Protein AF-A0A0C1GTY6-F1 (afdb_monomer_lite)

Secondary structure (DSSP, 8-state):
--TTHHHHHHHHHHHHHHH----EEEE-GGGHHHHHHHHHHTT-EEE-HHHHHHHHHHT---EEEEEE--SSHHHHHHHHHHHHHHH--S-EEEES-B-B-TTS-BB-TTS-B--TT---THHHHHHHHHTT--EEEE-SSSSBTTGGGGHHHHHHHSTTSS--SSSSSS-S------SEEE-

Structure (mmCIF, N/CA/C/O backbone):
data_AF-A0A0C1GTY6-F1
#
_entry.id   AF-A0A0C1GTY6-F1
#
loop_
_atom_site.group_PDB
_atom_site.id
_atom_site.type_symbol
_atom_site.label_atom_id
_atom_site.label_alt_id
_atom_site.label_comp_id
_atom_site.label_asym_id
_atom_site.label_entity_id
_atom_site.label_seq_id
_atom_site.pdbx_PDB_ins_code
_atom_site.Cartn_x
_atom_site.Cartn_y
_atom_site.Cartn_z
_atom_site.occupancy
_atom_site.B_iso_or_equiv
_atom_site.auth_seq_id
_atom_site.auth_comp_id
_atom_site.auth_asym_id
_atom_site.auth_atom_id
_atom_site.pdbx_PDB_model_num
ATOM 1 N N . GLU A 1 1 ? 3.798 13.231 -3.685 1.00 65.69 1 GLU A N 1
ATOM 2 C CA . GLU A 1 1 ? 2.532 13.424 -4.411 1.00 65.69 1 GLU A CA 1
ATOM 3 C C . GLU A 1 1 ? 1.396 13.447 -3.404 1.00 65.69 1 GLU A C 1
ATOM 5 O O . GLU A 1 1 ? 1.598 12.952 -2.299 1.00 65.69 1 GLU A O 1
ATOM 10 N N . ASN A 1 2 ? 0.282 14.102 -3.729 1.00 76.50 2 ASN A N 1
ATOM 11 C CA . ASN A 1 2 ? -0.892 14.155 -2.850 1.00 76.50 2 ASN A CA 1
ATOM 12 C C . ASN A 1 2 ? -1.892 13.029 -3.150 1.00 76.50 2 ASN A C 1
ATOM 14 O O . ASN A 1 2 ? -2.821 12.826 -2.364 1.00 76.50 2 ASN A O 1
ATOM 18 N N . ASP A 1 3 ? -1.697 12.324 -4.266 1.00 85.25 3 ASP A N 1
ATOM 19 C CA . ASP A 1 3 ? -2.424 11.106 -4.585 1.00 85.25 3 ASP A CA 1
ATOM 20 C C . ASP A 1 3 ? -1.906 9.928 -3.753 1.00 85.25 3 ASP A C 1
ATOM 22 O O . ASP A 1 3 ? -0.711 9.860 -3.448 1.00 85.25 3 ASP A O 1
ATOM 26 N N . GLY A 1 4 ? -2.821 9.071 -3.302 1.00 92.38 4 GLY A N 1
ATOM 27 C CA . GLY A 1 4 ? -2.569 8.001 -2.331 1.00 92.38 4 GLY A CA 1
ATOM 28 C C . GLY A 1 4 ? -3.016 8.327 -0.900 1.00 92.38 4 GLY A C 1
ATOM 29 O O . GLY A 1 4 ? -3.979 7.722 -0.425 1.00 92.38 4 GLY A O 1
ATOM 30 N N . PRO A 1 5 ? -2.394 9.277 -0.162 1.00 94.94 5 PRO A N 1
ATOM 31 C CA . PRO A 1 5 ? -2.694 9.498 1.258 1.00 94.94 5 PRO A CA 1
ATOM 32 C C . PRO A 1 5 ? -4.165 9.787 1.576 1.00 94.94 5 PRO A C 1
ATOM 34 O O . PRO A 1 5 ? -4.686 9.318 2.589 1.00 94.94 5 PRO A O 1
ATOM 37 N N . SER A 1 6 ? -4.847 10.550 0.719 1.00 95.19 6 SER A N 1
ATOM 38 C CA . SER A 1 6 ? -6.266 10.876 0.899 1.00 95.19 6 SER A CA 1
ATOM 39 C C . SER A 1 6 ? -7.164 9.651 0.682 1.00 95.19 6 SER A C 1
ATOM 41 O O . SER A 1 6 ? -8.045 9.387 1.505 1.00 95.19 6 SER A O 1
ATOM 43 N N . GLY A 1 7 ? -6.889 8.857 -0.359 1.00 95.38 7 GLY A N 1
ATOM 44 C CA . GLY A 1 7 ? -7.549 7.577 -0.621 1.00 95.38 7 GLY A CA 1
ATOM 45 C C . GLY A 1 7 ? -7.320 6.571 0.508 1.00 95.38 7 GLY A C 1
ATOM 46 O O . GLY A 1 7 ? -8.275 5.991 1.026 1.00 95.38 7 GLY A O 1
ATOM 47 N N . ALA A 1 8 ? -6.077 6.447 0.978 1.00 96.75 8 ALA A N 1
ATOM 48 C CA . ALA A 1 8 ? -5.708 5.579 2.093 1.00 96.75 8 ALA A CA 1
ATOM 49 C C . ALA A 1 8 ? -6.470 5.946 3.377 1.00 96.75 8 ALA A C 1
ATOM 51 O O . ALA A 1 8 ? -7.027 5.072 4.044 1.00 96.75 8 ALA A O 1
ATOM 52 N N . ALA A 1 9 ? -6.550 7.239 3.709 1.00 97.56 9 ALA A N 1
ATOM 53 C CA . ALA A 1 9 ? -7.298 7.717 4.870 1.00 97.56 9 ALA A CA 1
ATOM 54 C C . ALA A 1 9 ? -8.810 7.454 4.738 1.00 97.56 9 ALA A C 1
ATOM 56 O O . ALA A 1 9 ? -9.451 7.035 5.706 1.00 97.56 9 ALA A O 1
ATOM 57 N N . ALA A 1 10 ? -9.383 7.655 3.547 1.00 97.56 10 ALA A N 1
ATOM 58 C CA . ALA A 1 10 ? -10.795 7.388 3.284 1.00 97.56 10 ALA A CA 1
ATOM 59 C C . ALA A 1 10 ? -11.140 5.895 3.430 1.00 97.56 10 ALA A C 1
ATOM 61 O O . ALA A 1 10 ? -12.113 5.555 4.110 1.00 97.56 10 ALA A O 1
ATOM 62 N N . ILE A 1 11 ? -10.323 5.005 2.856 1.00 97.81 11 ILE A N 1
ATOM 63 C CA . ILE A 1 11 ? -10.506 3.550 2.948 1.00 97.81 11 ILE A CA 1
ATOM 64 C C . ILE A 1 11 ? -10.317 3.059 4.382 1.00 97.81 11 ILE A C 1
ATOM 66 O O . ILE A 1 11 ? -11.185 2.351 4.897 1.00 97.81 11 ILE A O 1
ATOM 70 N N . ALA A 1 12 ? -9.251 3.481 5.068 1.00 98.19 12 ALA A N 1
ATOM 71 C CA . ALA A 1 12 ? -9.025 3.111 6.463 1.00 98.19 12 ALA A CA 1
ATOM 72 C C . ALA A 1 12 ? -10.212 3.521 7.347 1.00 98.19 12 ALA A C 1
ATOM 74 O O . ALA A 1 12 ? -10.716 2.726 8.140 1.00 98.19 12 ALA A O 1
ATOM 75 N N . ARG A 1 13 ? -10.741 4.733 7.152 1.00 98.00 13 ARG A N 1
ATOM 76 C CA . ARG A 1 13 ? -11.927 5.205 7.871 1.00 98.00 13 ARG A CA 1
ATOM 77 C C . ARG A 1 13 ? -13.161 4.366 7.568 1.00 98.00 13 ARG A C 1
ATOM 79 O O . ARG A 1 13 ? -13.900 4.027 8.490 1.00 98.00 13 ARG A O 1
ATOM 86 N N . ALA A 1 14 ? -13.397 4.033 6.302 1.00 98.12 14 ALA A N 1
ATOM 87 C CA . ALA A 1 14 ? -14.516 3.184 5.920 1.00 98.12 14 ALA A CA 1
ATOM 88 C C . ALA A 1 14 ? -14.422 1.803 6.591 1.00 98.12 14 ALA A C 1
ATOM 90 O O . ALA A 1 14 ? -15.410 1.338 7.157 1.00 98.12 14 ALA A O 1
ATOM 91 N N . LEU A 1 15 ? -13.237 1.185 6.610 1.00 97.75 15 LEU A N 1
ATOM 92 C CA . LEU A 1 15 ? -12.996 -0.108 7.260 1.00 97.75 15 LEU A CA 1
ATOM 93 C C . LEU A 1 15 ? -13.193 -0.045 8.780 1.00 97.75 15 LEU A C 1
ATOM 95 O O . LEU A 1 15 ? -13.864 -0.908 9.351 1.00 97.75 15 LEU A O 1
ATOM 99 N N . VAL A 1 16 ? -12.674 0.994 9.435 1.00 97.56 16 VAL A N 1
ATOM 100 C CA . VAL A 1 16 ? -12.860 1.210 10.877 1.00 97.56 16 VAL A CA 1
ATOM 101 C C . VAL A 1 16 ? -14.347 1.352 11.211 1.00 97.56 16 VAL A C 1
ATOM 103 O O . VAL A 1 16 ? -14.847 0.652 12.086 1.00 97.56 16 VAL A O 1
ATOM 106 N N . LEU A 1 17 ? -15.092 2.189 10.486 1.00 96.81 17 LEU A N 1
ATOM 107 C CA . LEU A 1 17 ? -16.506 2.435 10.788 1.00 96.81 17 LEU A CA 1
ATOM 108 C C . LEU A 1 17 ? -17.421 1.261 10.419 1.00 96.81 17 LEU A C 1
ATOM 110 O O . LEU A 1 17 ? -18.352 0.953 11.159 1.00 96.81 17 LEU A O 1
ATOM 114 N N . ALA A 1 18 ? -17.180 0.609 9.281 1.00 97.12 18 ALA A N 1
ATOM 115 C CA . ALA A 1 18 ? -18.055 -0.450 8.783 1.00 97.12 18 ALA A CA 1
ATOM 116 C C . ALA A 1 18 ? -17.757 -1.813 9.416 1.00 97.12 18 ALA A C 1
ATOM 118 O O . ALA A 1 18 ? -18.660 -2.636 9.566 1.00 97.12 18 ALA A O 1
ATOM 119 N N . ARG A 1 19 ? -16.490 -2.082 9.754 1.00 95.94 19 ARG A N 1
ATOM 120 C CA . ARG A 1 19 ? -16.029 -3.410 10.188 1.00 95.94 19 ARG A CA 1
ATOM 121 C C . ARG A 1 19 ? -15.358 -3.416 11.553 1.00 95.94 19 ARG A C 1
ATOM 123 O O . ARG A 1 19 ? -14.990 -4.494 12.012 1.00 95.94 19 ARG A O 1
ATOM 130 N N . ASN A 1 20 ? -15.233 -2.262 12.216 1.00 95.56 20 ASN A N 1
ATOM 131 C CA . ASN A 1 20 ? -14.477 -2.131 13.462 1.00 95.56 20 ASN A CA 1
ATOM 132 C C . ASN A 1 20 ? -13.058 -2.714 13.304 1.00 95.56 20 ASN A C 1
ATOM 134 O O . ASN A 1 20 ? -12.579 -3.452 14.167 1.00 95.56 20 ASN A O 1
ATOM 138 N N . ALA A 1 21 ? -12.446 -2.490 12.137 1.00 96.69 21 ALA A N 1
ATOM 139 C CA . ALA A 1 21 ? -11.135 -3.024 11.787 1.00 96.69 21 ALA A CA 1
ATOM 140 C C . ALA A 1 21 ? -10.022 -2.196 12.440 1.00 96.69 21 ALA A C 1
ATOM 142 O O . ALA A 1 21 ? -10.103 -0.970 12.469 1.00 96.69 21 ALA A O 1
ATOM 143 N N . THR A 1 22 ? -8.960 -2.854 12.908 1.00 97.44 22 THR A N 1
ATOM 144 C CA . THR A 1 22 ? -7.719 -2.164 13.282 1.00 97.44 22 THR A CA 1
ATOM 145 C C . THR A 1 22 ? -6.902 -1.949 12.017 1.00 97.44 22 THR A C 1
ATOM 147 O O . THR A 1 22 ? -6.410 -2.908 11.433 1.00 97.44 22 THR A O 1
ATOM 150 N N . CYS A 1 23 ? -6.763 -0.698 11.583 1.00 98.25 23 CYS A N 1
ATOM 151 C CA . CYS A 1 23 ? -5.960 -0.368 10.409 1.00 98.25 23 CYS A CA 1
ATOM 152 C C . CYS A 1 23 ? -4.537 0.026 10.826 1.00 98.25 23 CYS A C 1
ATOM 154 O O . CYS A 1 23 ? -4.354 0.846 11.732 1.00 98.25 23 CYS A O 1
ATOM 156 N N . VAL A 1 24 ? -3.540 -0.531 10.135 1.00 98.50 24 VAL A N 1
ATOM 157 C CA . VAL A 1 24 ? -2.123 -0.169 10.262 1.00 98.50 24 VAL A CA 1
ATOM 158 C C . VAL A 1 24 ? -1.666 0.419 8.930 1.00 98.50 24 VAL A C 1
ATOM 160 O O . VAL A 1 24 ? -1.730 -0.243 7.901 1.00 98.50 24 VAL A O 1
ATOM 163 N N . MET A 1 25 ? -1.237 1.677 8.944 1.00 97.94 25 MET A N 1
ATOM 164 C CA . MET A 1 25 ? -0.761 2.404 7.773 1.00 97.94 25 MET A CA 1
ATOM 165 C C . MET A 1 25 ? 0.762 2.499 7.794 1.00 97.94 25 MET A C 1
ATOM 167 O O . MET A 1 25 ? 1.357 2.854 8.814 1.00 97.94 25 MET A O 1
ATOM 171 N N . LEU A 1 26 ? 1.375 2.207 6.650 1.00 97.50 26 LEU A N 1
ATOM 172 C CA . LEU A 1 26 ? 2.822 2.143 6.484 1.00 97.50 26 LEU A CA 1
ATOM 173 C C . LEU A 1 26 ? 3.288 3.210 5.497 1.00 97.50 26 LEU A C 1
ATOM 175 O O . LEU A 1 26 ? 2.696 3.372 4.430 1.00 97.50 26 LEU A O 1
ATOM 179 N N . CYS A 1 27 ? 4.358 3.922 5.836 1.00 93.25 27 CYS A N 1
ATOM 180 C CA . CYS A 1 27 ? 5.049 4.822 4.915 1.00 93.25 27 CYS A CA 1
ATOM 181 C C . CYS A 1 27 ? 6.488 5.084 5.378 1.00 93.25 27 CYS A C 1
ATOM 183 O O . CYS A 1 27 ? 6.934 4.581 6.408 1.00 93.25 27 CYS A O 1
ATOM 185 N N . GLU A 1 28 ? 7.219 5.903 4.630 1.00 93.31 28 GLU A N 1
ATOM 186 C CA . GLU A 1 28 ? 8.495 6.459 5.064 1.00 93.31 28 GLU A CA 1
ATOM 187 C C . GLU A 1 28 ? 8.331 7.276 6.349 1.00 93.31 28 GLU A C 1
ATOM 189 O O . GLU A 1 28 ? 7.380 8.051 6.492 1.00 93.31 28 GLU A O 1
ATOM 194 N N . GLU A 1 29 ? 9.308 7.179 7.252 1.00 94.56 29 GLU A N 1
ATOM 195 C CA . GLU A 1 29 ? 9.321 7.945 8.503 1.00 94.56 29 GLU A CA 1
ATOM 196 C C . GLU A 1 29 ? 9.200 9.458 8.260 1.00 94.56 29 GLU A C 1
ATOM 198 O O . GLU A 1 29 ? 8.455 10.155 8.948 1.00 94.56 29 GLU A O 1
ATOM 203 N N . THR A 1 30 ? 9.860 9.957 7.213 1.00 93.88 30 THR A N 1
ATOM 204 C CA . THR A 1 30 ? 9.847 11.371 6.819 1.00 93.88 30 THR A CA 1
ATOM 205 C C . THR A 1 30 ? 8.472 11.866 6.359 1.00 93.88 30 THR A C 1
ATOM 207 O O . THR A 1 30 ? 8.207 13.066 6.429 1.00 93.88 30 THR A O 1
ATOM 210 N N . LEU A 1 31 ? 7.581 10.968 5.921 1.00 93.56 31 LEU A N 1
ATOM 211 C CA . LEU A 1 31 ? 6.231 11.301 5.455 1.00 93.56 31 LEU A CA 1
ATOM 212 C C . LEU A 1 31 ? 5.156 11.114 6.532 1.00 93.56 31 LEU A C 1
ATOM 214 O O . LEU A 1 31 ? 4.061 11.672 6.397 1.00 93.56 31 LEU A O 1
ATOM 218 N N . LEU A 1 32 ? 5.461 10.396 7.621 1.00 94.44 32 LEU A N 1
ATOM 219 C CA . LEU A 1 32 ? 4.507 10.124 8.702 1.00 94.44 32 LEU A CA 1
ATOM 220 C C . LEU A 1 32 ? 3.820 11.390 9.243 1.00 94.44 32 LEU A C 1
ATOM 222 O O . LEU A 1 32 ? 2.598 11.349 9.390 1.00 94.44 32 LEU A O 1
ATOM 226 N N . PRO A 1 33 ? 4.509 12.521 9.518 1.00 95.69 33 PRO A N 1
ATOM 227 C CA . PRO A 1 33 ? 3.840 13.714 10.044 1.00 9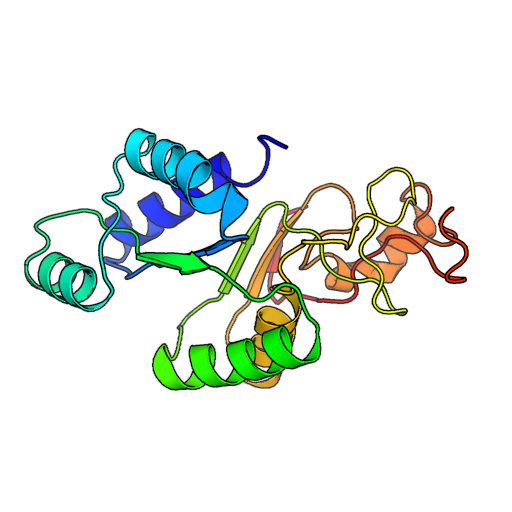5.69 33 PRO A CA 1
ATOM 228 C C . PRO A 1 33 ? 2.783 14.287 9.090 1.00 95.69 33 PRO A C 1
ATOM 230 O O . PRO A 1 33 ? 1.706 14.690 9.525 1.00 95.69 33 PRO A O 1
ATOM 233 N N . ALA A 1 34 ? 3.062 14.296 7.784 1.00 94.75 34 ALA A N 1
ATOM 234 C CA . ALA A 1 34 ? 2.141 14.829 6.783 1.00 94.75 34 ALA A CA 1
ATOM 235 C C . ALA A 1 34 ? 0.922 13.912 6.585 1.00 94.75 34 ALA A C 1
ATOM 237 O O . ALA A 1 34 ? -0.221 14.377 6.568 1.00 94.75 34 ALA A O 1
ATOM 238 N N . ILE A 1 35 ? 1.149 12.598 6.498 1.00 95.69 35 ILE A N 1
ATOM 239 C CA . ILE A 1 35 ? 0.072 11.613 6.335 1.00 95.69 35 ILE A CA 1
ATOM 240 C C . ILE A 1 35 ? -0.791 11.549 7.602 1.00 95.69 35 ILE A C 1
ATOM 242 O O . ILE A 1 35 ? -2.014 11.454 7.511 1.00 95.69 35 ILE A O 1
ATOM 246 N N . ARG A 1 36 ? -0.189 11.719 8.787 1.00 96.12 36 ARG A N 1
ATOM 247 C CA . ARG A 1 36 ? -0.909 11.801 10.065 1.00 96.12 36 ARG A CA 1
ATOM 248 C C . ARG A 1 36 ? -1.978 12.890 10.046 1.00 96.12 36 ARG A C 1
ATOM 250 O O . ARG A 1 36 ? -3.118 12.621 10.422 1.00 96.12 36 ARG A O 1
ATOM 257 N N . ASN A 1 37 ? -1.634 14.079 9.554 1.00 96.19 37 ASN A N 1
ATOM 258 C CA . ASN A 1 37 ? -2.583 15.186 9.433 1.00 96.19 37 ASN A CA 1
ATOM 259 C C . ASN A 1 37 ? -3.738 14.844 8.479 1.00 96.19 37 ASN A C 1
ATOM 261 O O . ASN A 1 37 ? -4.882 15.205 8.744 1.00 96.19 37 ASN A O 1
ATOM 265 N N . THR A 1 38 ? -3.456 14.107 7.400 1.00 96.50 38 THR A N 1
ATOM 266 C CA . THR A 1 38 ? -4.476 13.657 6.438 1.00 96.50 38 THR A CA 1
ATOM 267 C C . THR A 1 38 ? -5.449 12.666 7.082 1.00 96.50 38 THR A C 1
ATOM 269 O O . THR A 1 38 ? -6.664 12.836 6.980 1.00 96.50 38 THR A O 1
ATOM 272 N N . CYS A 1 39 ? -4.943 11.683 7.832 1.00 97.56 39 CYS A N 1
ATOM 273 C CA . CYS A 1 39 ? -5.779 10.745 8.584 1.00 97.56 39 CYS A CA 1
ATOM 274 C C . CYS A 1 39 ? -6.632 11.454 9.651 1.00 97.56 39 CYS A C 1
ATOM 276 O O . CYS A 1 39 ? -7.822 11.169 9.780 1.00 97.56 39 CYS A O 1
ATOM 278 N N . GLN A 1 40 ? -6.058 12.420 10.372 1.00 97.81 40 GLN A N 1
ATOM 279 C CA . GLN A 1 40 ? -6.790 13.221 11.359 1.00 97.81 40 GLN A CA 1
ATOM 280 C C . GLN A 1 40 ? -7.892 14.066 10.723 1.00 97.81 40 GLN A C 1
ATOM 282 O O . GLN A 1 40 ? -9.005 14.101 11.243 1.00 97.81 40 GLN A O 1
ATOM 287 N N . ALA A 1 41 ? -7.622 14.687 9.574 1.00 97.38 41 ALA A N 1
ATOM 288 C CA . ALA A 1 41 ? -8.630 15.413 8.807 1.00 97.38 41 ALA A CA 1
ATOM 289 C C . ALA A 1 41 ? -9.767 14.495 8.318 1.00 97.38 41 ALA A C 1
ATOM 291 O O . ALA A 1 41 ? -10.920 14.919 8.273 1.00 97.38 41 ALA A O 1
ATOM 292 N N . ALA A 1 42 ? -9.474 13.222 8.029 1.00 97.19 42 ALA A N 1
ATOM 293 C CA . ALA A 1 42 ? -10.494 12.212 7.745 1.00 97.19 42 ALA A CA 1
ATOM 294 C C . ALA A 1 42 ? -11.275 11.763 9.002 1.00 97.19 42 ALA A C 1
ATOM 296 O O . ALA A 1 42 ? -12.267 11.044 8.894 1.00 97.19 42 ALA A O 1
ATOM 297 N N . GLY A 1 43 ? -10.887 12.190 10.205 1.00 97.50 43 GLY A N 1
ATOM 298 C CA . GLY A 1 43 ? -11.530 11.803 11.462 1.00 97.50 43 GLY A CA 1
ATOM 299 C C . GLY A 1 43 ? -11.016 10.485 12.045 1.00 97.50 43 GLY A C 1
ATOM 300 O O . GLY A 1 43 ? -11.738 9.843 12.806 1.00 97.50 43 GLY A O 1
ATOM 301 N N . LEU A 1 44 ? -9.798 10.075 11.681 1.00 98.25 44 LEU A N 1
ATOM 302 C CA . LEU A 1 44 ? -9.074 8.981 12.324 1.00 98.25 44 LEU A CA 1
ATOM 303 C C . LEU A 1 44 ? -8.099 9.523 13.364 1.00 98.25 44 LEU A C 1
ATOM 305 O O . LEU A 1 44 ? -7.419 10.521 13.139 1.00 98.25 44 LEU A O 1
ATOM 309 N N . PHE A 1 45 ? -7.979 8.828 14.487 1.00 97.62 45 PHE A N 1
ATOM 310 C CA . PHE A 1 45 ? -7.100 9.216 15.581 1.00 97.62 45 PHE A CA 1
ATOM 311 C C . PHE A 1 45 ? -5.843 8.334 15.591 1.00 97.62 45 PHE A C 1
ATOM 313 O O . PHE A 1 45 ? -5.953 7.127 15.820 1.00 97.62 45 PHE A O 1
ATOM 320 N N . PRO A 1 46 ? -4.653 8.907 15.328 1.00 97.38 46 PRO A N 1
ATOM 321 C CA . PRO A 1 46 ? -3.390 8.181 15.359 1.00 97.38 46 PRO A CA 1
ATOM 322 C C . PRO A 1 46 ? -3.054 7.706 16.773 1.00 97.38 46 PRO A C 1
ATOM 324 O O . PRO A 1 46 ? -2.938 8.528 17.684 1.00 97.38 46 PRO A O 1
ATOM 327 N N . VAL A 1 47 ? -2.862 6.403 16.948 1.00 97.81 47 VAL A N 1
ATOM 328 C CA . VAL A 1 47 ? -2.638 5.759 18.254 1.00 97.81 47 VAL A CA 1
ATOM 329 C C . VAL A 1 47 ? -1.634 4.603 18.149 1.00 97.81 47 VAL A C 1
ATOM 331 O O . VAL A 1 47 ? -1.225 4.219 17.052 1.00 97.81 47 VAL A O 1
ATOM 334 N N . THR A 1 48 ? -1.225 4.038 19.288 1.00 97.75 48 THR A N 1
ATOM 335 C CA . THR A 1 48 ? -0.459 2.777 19.325 1.00 97.75 48 THR A CA 1
ATOM 336 C C . THR A 1 48 ? -1.357 1.563 19.050 1.00 97.75 48 THR A C 1
ATOM 338 O O . THR A 1 48 ? -2.580 1.659 19.139 1.00 97.75 48 THR A O 1
ATOM 341 N N . LEU A 1 49 ? -0.766 0.395 18.760 1.00 97.31 49 LEU A N 1
ATOM 342 C CA . LEU A 1 49 ? -1.517 -0.866 18.608 1.00 97.31 49 LEU A CA 1
ATOM 343 C C . LEU A 1 49 ? -2.342 -1.211 19.857 1.00 97.31 49 LEU A C 1
ATOM 345 O O . LEU A 1 49 ? -3.509 -1.576 19.740 1.00 97.31 49 LEU A O 1
ATOM 349 N N . GLU A 1 50 ? -1.760 -1.044 21.046 1.00 97.06 50 GLU A N 1
ATOM 350 C CA . GLU A 1 50 ? -2.445 -1.280 22.323 1.00 97.06 50 GLU A CA 1
ATOM 351 C C . GLU A 1 50 ? -3.667 -0.362 22.482 1.00 97.06 50 GLU A C 1
ATOM 353 O O . GLU A 1 50 ? -4.773 -0.819 22.768 1.00 97.06 50 GLU A O 1
ATOM 358 N N . GLN A 1 51 ? -3.497 0.933 22.214 1.00 97.75 51 GLN A N 1
ATOM 359 C CA . GLN A 1 51 ? -4.586 1.908 22.272 1.00 97.75 51 GLN A CA 1
ATOM 360 C C . GLN A 1 51 ? -5.666 1.635 21.217 1.00 97.75 51 GLN A C 1
ATOM 362 O O . GLN A 1 51 ? -6.853 1.777 21.510 1.00 97.75 51 GLN A O 1
ATOM 367 N N . ALA A 1 52 ? -5.282 1.212 20.008 1.00 97.56 52 ALA A N 1
ATOM 368 C CA . ALA A 1 52 ? -6.232 0.813 18.975 1.00 97.56 52 ALA A CA 1
ATOM 369 C C . ALA A 1 52 ? -7.064 -0.400 19.415 1.00 97.56 52 ALA A C 1
ATOM 371 O O . ALA A 1 52 ? -8.276 -0.412 19.203 1.00 97.56 52 ALA A O 1
ATOM 372 N N . ALA A 1 53 ? -6.446 -1.389 20.070 1.00 96.62 53 ALA A N 1
ATOM 373 C CA . ALA A 1 53 ? -7.145 -2.557 20.598 1.00 96.62 53 ALA A CA 1
ATOM 374 C C . ALA A 1 53 ? -8.174 -2.177 21.676 1.00 96.62 53 ALA A C 1
ATOM 376 O O . ALA A 1 53 ? -9.304 -2.667 21.635 1.00 96.62 53 ALA A O 1
ATOM 377 N N . ILE A 1 54 ? -7.814 -1.263 22.586 1.00 97.00 54 ILE A N 1
ATOM 378 C CA . ILE A 1 54 ? -8.725 -0.729 23.612 1.00 97.00 54 ILE A CA 1
ATOM 379 C C . ILE A 1 54 ? -9.908 -0.006 22.952 1.00 97.00 54 ILE A C 1
ATOM 381 O O . ILE A 1 54 ? -11.057 -0.375 23.193 1.00 97.00 54 ILE A O 1
ATOM 385 N N . ALA A 1 55 ? -9.635 0.952 22.059 1.00 95.81 55 ALA A N 1
ATOM 386 C CA . ALA A 1 55 ? -10.667 1.742 21.383 1.00 95.81 55 ALA A CA 1
ATOM 387 C C . ALA A 1 55 ? -11.602 0.893 20.502 1.00 95.81 55 ALA A C 1
ATOM 389 O O . ALA A 1 55 ? -12.789 1.186 20.359 1.00 95.81 55 ALA A O 1
ATOM 390 N N . ARG A 1 56 ? -11.082 -0.185 19.905 1.00 94.69 56 ARG A N 1
ATOM 391 C CA . ARG A 1 56 ? -11.873 -1.148 19.130 1.00 94.69 56 ARG A CA 1
ATOM 392 C C . ARG A 1 56 ? -12.806 -1.969 20.023 1.00 94.69 56 ARG A C 1
ATOM 394 O O . ARG A 1 56 ? -13.919 -2.289 19.599 1.00 94.69 56 ARG A O 1
ATOM 401 N N . ALA A 1 57 ? -12.353 -2.345 21.220 1.00 95.38 57 ALA A N 1
ATOM 402 C CA . ALA A 1 57 ? -13.119 -3.171 22.149 1.00 95.38 57 ALA A CA 1
ATOM 403 C C . ALA A 1 57 ? -14.335 -2.426 22.720 1.00 95.38 57 ALA A C 1
ATOM 405 O O . ALA A 1 57 ? -15.418 -3.006 22.808 1.00 95.38 57 ALA A O 1
ATOM 406 N N . ASP A 1 58 ? -14.179 -1.144 23.054 1.00 94.06 58 ASP A N 1
ATOM 407 C CA . ASP A 1 58 ? -15.259 -0.305 23.590 1.00 94.06 58 ASP A CA 1
ATOM 408 C C . ASP A 1 58 ? -15.980 0.548 22.528 1.00 94.06 58 ASP A C 1
ATOM 410 O O . ASP A 1 58 ? -17.018 1.143 22.819 1.00 94.06 58 ASP A O 1
ATOM 414 N N . LYS A 1 59 ? -15.473 0.559 21.285 1.00 91.69 59 LYS A N 1
ATOM 415 C CA . LYS A 1 59 ? -15.978 1.344 20.143 1.00 91.69 59 LYS A CA 1
ATOM 416 C C . LYS A 1 59 ? -15.986 2.853 20.407 1.00 91.69 59 LYS A C 1
ATOM 418 O O . LYS A 1 59 ? -16.832 3.573 19.876 1.00 91.69 59 LYS A O 1
ATOM 423 N N . SER A 1 60 ? -15.057 3.333 21.228 1.00 91.06 60 SER A N 1
ATOM 424 C CA . SER A 1 60 ? -14.981 4.735 21.649 1.00 91.06 60 SER A CA 1
ATOM 425 C C . SER A 1 60 ? -14.453 5.676 20.568 1.00 91.06 60 SER A C 1
ATOM 427 O O . SER A 1 60 ? -14.827 6.850 20.548 1.00 91.06 60 SER A O 1
ATOM 429 N N . LEU A 1 61 ? -13.576 5.190 19.681 1.00 94.31 61 LEU A N 1
ATOM 430 C CA . LEU A 1 61 ? -12.825 6.049 18.769 1.00 94.31 61 LEU A CA 1
ATOM 431 C C . LEU A 1 61 ? -12.480 5.349 17.453 1.00 94.31 61 LEU A C 1
ATOM 433 O O . LEU A 1 61 ? -12.061 4.194 17.440 1.00 94.31 61 LEU A O 1
ATOM 437 N N . ALA A 1 62 ? -12.584 6.079 16.341 1.00 97.38 62 ALA A N 1
ATOM 438 C CA . ALA A 1 62 ? -12.072 5.619 15.056 1.00 97.38 62 ALA A CA 1
ATOM 439 C C . ALA A 1 62 ? -10.551 5.822 15.011 1.00 97.38 62 ALA A C 1
ATOM 441 O O . ALA A 1 62 ? -10.073 6.953 14.934 1.00 97.38 62 ALA A O 1
ATOM 442 N N . THR A 1 63 ? -9.783 4.741 15.093 1.00 98.12 63 THR A N 1
ATOM 443 C CA . THR A 1 63 ? -8.327 4.792 15.268 1.00 98.12 63 THR A CA 1
ATOM 444 C C . THR A 1 63 ? -7.558 4.412 14.007 1.00 98.12 63 THR A C 1
ATOM 446 O O . THR A 1 63 ? -8.062 3.716 13.129 1.00 98.12 63 THR A O 1
ATOM 449 N N . ILE A 1 64 ? -6.312 4.877 13.921 1.00 98.50 64 ILE A N 1
ATOM 450 C CA . ILE A 1 64 ? -5.335 4.441 12.920 1.00 98.50 64 ILE A CA 1
ATOM 451 C C . ILE A 1 64 ? -3.988 4.228 13.608 1.00 98.50 64 ILE A C 1
ATOM 453 O O . ILE A 1 64 ? -3.540 5.069 14.388 1.00 98.50 64 ILE A O 1
ATOM 457 N N . VAL A 1 65 ? -3.329 3.111 13.330 1.00 98.56 65 VAL A N 1
ATOM 458 C CA . VAL A 1 65 ? -1.936 2.896 13.730 1.00 98.56 65 VAL A CA 1
ATOM 459 C C . VAL A 1 65 ? -1.058 3.280 12.552 1.00 98.56 65 VAL A C 1
ATOM 461 O O . VAL A 1 65 ? -1.371 2.936 11.417 1.00 98.56 65 VAL A O 1
ATOM 464 N N . MET A 1 66 ? 0.030 4.005 12.796 1.00 97.81 66 MET A N 1
ATOM 465 C CA . MET A 1 66 ? 0.954 4.418 11.739 1.00 97.81 66 MET A CA 1
ATOM 466 C C . MET A 1 66 ? 2.372 4.008 12.106 1.00 97.81 66 MET A C 1
ATOM 468 O O . MET A 1 66 ? 2.851 4.396 13.173 1.00 97.81 66 MET A O 1
ATOM 472 N N . LEU A 1 67 ? 3.029 3.247 11.234 1.00 97.62 67 LEU A N 1
ATOM 473 C CA . LEU A 1 67 ? 4.373 2.725 11.467 1.00 97.62 67 LEU A CA 1
ATOM 474 C C . LEU A 1 67 ? 5.293 3.079 10.292 1.00 97.62 67 LEU A C 1
ATOM 476 O O . LEU A 1 67 ? 4.849 3.056 9.141 1.00 97.62 67 LEU A O 1
ATOM 480 N N . PRO A 1 68 ? 6.568 3.407 10.557 1.00 97.31 68 PRO A N 1
ATOM 481 C CA . PRO A 1 68 ? 7.546 3.554 9.496 1.00 97.31 68 PRO A CA 1
ATOM 482 C C . PRO A 1 68 ? 7.868 2.188 8.882 1.00 97.31 68 PRO A C 1
ATOM 484 O O . PRO A 1 68 ? 7.770 1.148 9.542 1.00 97.31 68 PRO A O 1
ATOM 487 N N . TYR A 1 69 ? 8.310 2.202 7.631 1.00 98.06 69 TYR A N 1
ATOM 488 C CA . TYR A 1 69 ? 8.790 1.010 6.945 1.00 98.06 69 TYR A CA 1
ATOM 489 C C . TYR A 1 69 ? 10.195 1.224 6.377 1.00 98.06 69 TYR A C 1
ATOM 491 O O . TYR A 1 69 ? 10.544 2.330 5.956 1.00 98.06 69 TYR A O 1
ATOM 499 N N . ALA A 1 70 ? 11.009 0.171 6.400 1.00 97.88 70 ALA A N 1
ATOM 500 C CA . ALA A 1 70 ? 12.418 0.213 6.047 1.00 97.88 70 ALA A CA 1
ATOM 501 C C . ALA A 1 70 ? 12.647 0.635 4.589 1.00 97.88 70 ALA A C 1
ATOM 503 O O . ALA A 1 70 ? 11.872 0.302 3.692 1.00 97.88 70 ALA A O 1
ATOM 504 N N . THR A 1 71 ? 13.745 1.354 4.354 1.00 97.00 71 THR A N 1
ATOM 505 C CA . THR A 1 71 ? 14.133 1.874 3.031 1.00 97.00 71 THR A CA 1
ATOM 506 C C . THR A 1 71 ? 15.221 1.053 2.345 1.00 97.00 71 THR A C 1
ATOM 508 O O . THR A 1 71 ? 15.529 1.317 1.189 1.00 97.00 71 THR A O 1
ATOM 511 N N . GLU A 1 72 ? 15.778 0.059 3.038 1.00 97.12 72 GLU A N 1
ATOM 512 C CA . GLU A 1 72 ? 16.793 -0.863 2.520 1.00 97.12 72 GLU A CA 1
ATOM 513 C C . GLU A 1 72 ? 16.188 -2.249 2.302 1.00 97.12 72 GLU A C 1
ATOM 515 O O . GLU A 1 72 ? 15.392 -2.704 3.123 1.00 97.12 72 GLU A O 1
ATOM 520 N N . ASP A 1 73 ? 16.589 -2.944 1.238 1.00 97.31 73 ASP A N 1
ATOM 521 C CA . ASP A 1 73 ? 15.916 -4.169 0.784 1.00 97.31 73 ASP A CA 1
ATOM 522 C C . ASP A 1 73 ? 15.921 -5.284 1.835 1.00 97.31 73 ASP A C 1
ATOM 524 O O . ASP A 1 73 ? 14.866 -5.806 2.192 1.00 97.31 73 ASP A O 1
ATOM 528 N N . ALA A 1 74 ? 17.091 -5.606 2.397 1.00 98.12 74 ALA A N 1
ATOM 529 C CA . ALA A 1 74 ? 17.215 -6.659 3.408 1.00 98.12 74 ALA A CA 1
ATOM 530 C C . ALA A 1 74 ? 16.402 -6.345 4.677 1.00 98.12 74 ALA A C 1
ATOM 532 O O . ALA A 1 74 ? 15.790 -7.233 5.269 1.00 98.12 74 ALA A O 1
ATOM 533 N N . ALA A 1 75 ? 16.363 -5.071 5.080 1.00 98.25 75 ALA A N 1
ATOM 534 C CA . ALA A 1 75 ? 15.567 -4.631 6.219 1.00 98.25 75 ALA A CA 1
ATOM 535 C C . ALA A 1 75 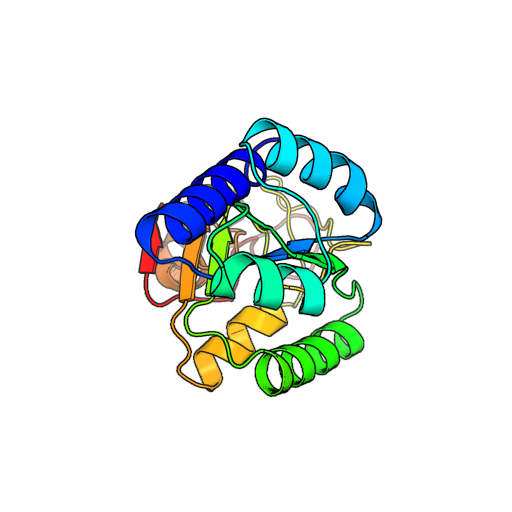? 14.064 -4.653 5.898 1.00 98.25 75 ALA A C 1
ATOM 537 O O . ALA A 1 75 ? 13.273 -5.059 6.744 1.00 98.25 75 ALA A O 1
ATOM 538 N N . GLY A 1 76 ? 13.672 -4.281 4.676 1.00 98.19 76 GLY A N 1
ATOM 539 C CA . GLY A 1 76 ? 12.292 -4.343 4.199 1.00 98.19 76 GLY A CA 1
ATOM 540 C C . GLY A 1 76 ? 11.754 -5.769 4.136 1.00 98.19 76 GLY A C 1
ATOM 541 O O . GLY A 1 76 ? 10.626 -6.008 4.553 1.00 98.19 76 GLY A O 1
ATOM 542 N N . GLN A 1 77 ? 12.567 -6.729 3.698 1.00 98.56 77 GLN A N 1
ATOM 543 C CA . GLN A 1 77 ? 12.212 -8.152 3.703 1.00 98.56 77 GLN A CA 1
ATOM 544 C C . GLN A 1 77 ? 12.082 -8.706 5.128 1.00 98.56 77 GLN A C 1
ATOM 546 O O . GLN A 1 77 ? 11.111 -9.390 5.444 1.00 98.56 77 GLN A O 1
ATOM 551 N N . ALA A 1 78 ? 13.030 -8.383 6.014 1.00 98.69 78 ALA A N 1
ATOM 552 C CA . ALA A 1 78 ? 12.964 -8.804 7.413 1.00 98.69 78 ALA A CA 1
ATOM 553 C C . ALA A 1 78 ? 11.730 -8.226 8.125 1.00 98.69 78 ALA A C 1
ATOM 555 O O . ALA A 1 78 ? 11.013 -8.949 8.819 1.00 98.69 78 ALA A O 1
ATOM 556 N N . GLN A 1 79 ? 11.452 -6.938 7.902 1.00 98.62 79 GLN A N 1
ATOM 557 C CA . GLN A 1 79 ? 10.287 -6.264 8.461 1.00 98.62 79 GLN A CA 1
ATOM 558 C C . GLN A 1 79 ? 8.973 -6.836 7.913 1.00 98.62 79 GLN A C 1
ATOM 560 O O . GLN A 1 79 ? 8.023 -6.954 8.682 1.00 98.62 79 GLN A O 1
ATOM 565 N N . ALA A 1 80 ? 8.917 -7.232 6.634 1.00 98.75 80 ALA A N 1
ATOM 566 C CA . ALA A 1 80 ? 7.744 -7.878 6.041 1.00 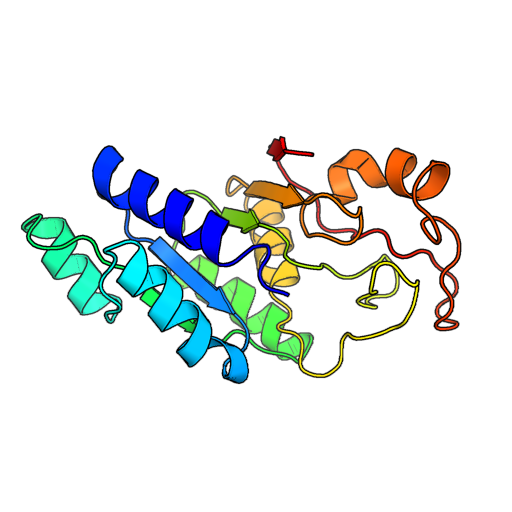98.75 80 ALA A CA 1
ATOM 567 C C . ALA A 1 80 ? 7.352 -9.144 6.810 1.00 98.75 80 ALA A C 1
ATOM 569 O O . ALA A 1 80 ? 6.222 -9.259 7.283 1.00 98.75 80 ALA A O 1
ATOM 570 N N . MET A 1 81 ? 8.308 -10.064 6.977 1.00 98.69 81 MET A N 1
ATOM 571 C CA . MET A 1 81 ? 8.081 -11.326 7.683 1.00 98.69 81 MET A CA 1
ATOM 572 C C . MET A 1 81 ? 7.626 -11.078 9.123 1.00 98.69 81 MET A C 1
ATOM 574 O O . MET A 1 81 ? 6.593 -11.601 9.533 1.00 98.69 81 MET A O 1
ATOM 578 N N . GLN A 1 82 ? 8.343 -10.212 9.849 1.00 98.62 82 GLN A N 1
ATOM 579 C CA . GLN A 1 82 ? 8.018 -9.885 11.235 1.00 98.62 82 GLN A CA 1
ATOM 580 C C . GLN A 1 82 ? 6.623 -9.261 11.373 1.00 98.62 82 GLN A C 1
ATOM 582 O O . GLN A 1 82 ? 5.847 -9.670 12.229 1.00 98.62 82 GLN A O 1
ATOM 587 N N . MET A 1 83 ? 6.272 -8.292 10.523 1.00 98.44 83 MET A N 1
ATOM 588 C CA . MET A 1 83 ? 4.961 -7.643 10.585 1.00 98.44 83 MET A CA 1
ATOM 589 C C . MET A 1 83 ? 3.819 -8.615 10.300 1.00 98.44 83 MET A C 1
ATOM 591 O O . MET A 1 83 ? 2.786 -8.531 10.958 1.00 98.44 83 MET A O 1
ATOM 595 N N . LEU A 1 84 ? 3.975 -9.526 9.339 1.00 98.75 84 LEU A N 1
ATOM 596 C CA . LEU A 1 84 ? 2.934 -10.509 9.033 1.00 98.75 84 LEU A CA 1
ATOM 597 C C . LEU A 1 84 ? 2.798 -11.568 10.132 1.00 98.75 84 LEU A C 1
ATOM 599 O O . LEU A 1 84 ? 1.680 -12.009 10.392 1.00 98.75 84 LEU A O 1
ATOM 603 N N . ASP A 1 85 ? 3.897 -11.938 10.794 1.00 98.56 85 ASP A N 1
ATOM 604 C CA . ASP A 1 85 ? 3.877 -12.832 11.958 1.00 98.56 85 ASP A CA 1
ATOM 605 C C . ASP A 1 85 ? 3.195 -12.174 13.167 1.00 98.56 85 ASP A C 1
ATOM 607 O O . ASP A 1 85 ? 2.338 -12.791 13.801 1.00 98.56 85 ASP A O 1
ATOM 611 N N . ASP A 1 86 ? 3.536 -10.915 13.455 1.00 98.06 86 ASP A N 1
ATOM 612 C CA . ASP A 1 86 ? 3.054 -10.190 14.634 1.00 98.06 86 ASP A CA 1
ATOM 613 C C . ASP A 1 86 ? 1.606 -9.695 14.473 1.00 98.06 86 ASP A C 1
ATOM 615 O O . ASP A 1 86 ? 0.821 -9.734 15.423 1.00 98.06 86 ASP A O 1
ATOM 619 N N . LEU A 1 87 ? 1.246 -9.187 13.287 1.00 97.81 87 LEU A N 1
ATOM 620 C CA . LEU A 1 87 ? -0.056 -8.555 13.042 1.00 97.81 87 LEU A CA 1
ATOM 621 C C . LEU A 1 87 ? -1.106 -9.519 12.493 1.00 97.81 87 LEU A C 1
ATOM 623 O O . LEU A 1 87 ? -2.291 -9.248 12.671 1.00 97.81 87 LEU A O 1
ATOM 627 N N . GLN A 1 88 ? -0.686 -10.591 11.809 1.00 98.12 88 GLN A N 1
ATOM 628 C CA . GLN A 1 88 ? -1.564 -11.577 11.166 1.00 98.12 88 GLN A CA 1
ATOM 629 C C . GLN A 1 88 ? -2.755 -10.930 10.419 1.00 98.12 88 GLN A C 1
ATOM 631 O O . GLN A 1 88 ? -3.912 -11.194 10.756 1.00 98.12 88 GLN A O 1
ATOM 636 N N . PRO A 1 89 ? -2.505 -10.022 9.453 1.00 98.31 89 PRO A N 1
ATOM 637 C CA . PRO A 1 89 ? -3.565 -9.211 8.863 1.00 98.31 89 PRO A CA 1
ATOM 638 C C . PRO A 1 89 ? -4.533 -10.041 8.009 1.00 98.31 89 PRO A C 1
ATOM 640 O O . PRO A 1 89 ? -4.121 -10.929 7.269 1.00 98.31 89 PRO A O 1
ATOM 643 N N . ASP A 1 90 ? -5.817 -9.673 8.039 1.00 98.31 90 ASP A N 1
ATOM 644 C CA . ASP A 1 90 ? -6.852 -10.272 7.181 1.00 98.31 90 ASP A CA 1
ATOM 645 C C . ASP A 1 90 ? -6.772 -9.799 5.712 1.00 98.31 90 ASP A C 1
ATOM 647 O O . ASP A 1 90 ? -7.350 -10.422 4.822 1.00 98.31 90 ASP A O 1
ATOM 651 N N . LEU A 1 91 ? -6.138 -8.647 5.466 1.00 98.50 91 LEU A N 1
ATOM 652 C CA . LEU A 1 91 ? -6.088 -7.963 4.172 1.00 98.50 91 LEU A CA 1
ATOM 653 C C . LEU A 1 91 ? -4.921 -6.971 4.147 1.00 98.50 91 LEU A C 1
ATOM 655 O O . LEU A 1 91 ? -4.731 -6.214 5.102 1.00 98.50 91 LEU A O 1
ATOM 659 N N . LEU A 1 92 ? -4.220 -6.894 3.017 1.00 98.75 92 LEU A N 1
ATOM 660 C CA . LEU A 1 92 ? -3.361 -5.762 2.679 1.00 98.75 92 LEU A CA 1
ATOM 661 C C . LEU A 1 92 ? -4.021 -4.902 1.598 1.00 98.75 92 LEU A C 1
ATOM 663 O O . LEU A 1 92 ? -4.632 -5.408 0.656 1.00 98.75 92 LEU A O 1
ATOM 667 N N . PHE A 1 93 ? -3.876 -3.585 1.738 1.00 98.69 93 PHE A N 1
ATOM 668 C CA . PHE A 1 93 ? -4.429 -2.602 0.813 1.00 98.69 93 PHE A CA 1
ATOM 669 C C . PHE A 1 93 ? -3.349 -1.598 0.398 1.00 98.69 93 PHE A C 1
ATOM 671 O O . PHE A 1 93 ? -2.783 -0.916 1.253 1.00 98.69 93 PHE A O 1
ATOM 678 N N . SER A 1 94 ? -3.078 -1.498 -0.903 1.00 98.25 94 SER A N 1
ATOM 679 C CA . SER A 1 94 ? -2.167 -0.508 -1.489 1.00 98.25 94 SER A CA 1
ATOM 680 C C . SER A 1 94 ? -2.945 0.566 -2.250 1.00 98.25 94 SER A C 1
ATOM 682 O O . SER A 1 94 ? -3.944 0.262 -2.896 1.00 98.25 94 SER A O 1
ATOM 684 N N . THR A 1 95 ? -2.478 1.813 -2.209 1.00 96.56 95 THR A N 1
ATOM 685 C CA . THR A 1 95 ? -3.002 2.908 -3.040 1.00 96.56 95 THR A CA 1
ATOM 686 C C . THR A 1 95 ? -1.885 3.871 -3.408 1.00 96.56 95 THR A C 1
ATOM 688 O O . THR A 1 95 ? -1.189 4.372 -2.522 1.00 96.56 95 THR A O 1
ATOM 691 N N . GLU A 1 96 ? -1.695 4.077 -4.713 1.00 96.25 96 GLU A N 1
ATOM 692 C CA . GLU A 1 96 ? -0.675 4.961 -5.301 1.00 96.25 96 GLU A CA 1
ATOM 693 C C . GLU A 1 96 ? 0.729 4.758 -4.725 1.00 96.25 96 GLU A C 1
ATOM 695 O O . GLU A 1 96 ? 1.506 5.690 -4.474 1.00 96.25 96 GLU A O 1
ATOM 700 N N . ARG A 1 97 ? 1.060 3.496 -4.441 1.00 96.56 97 ARG A N 1
ATOM 701 C CA . ARG A 1 97 ? 2.339 3.136 -3.847 1.00 96.56 97 ARG A CA 1
ATOM 702 C C . ARG A 1 97 ? 3.216 2.469 -4.879 1.00 96.56 97 ARG A C 1
ATOM 704 O O . ARG A 1 97 ? 2.985 1.322 -5.229 1.00 96.56 97 ARG A O 1
ATOM 711 N N . VAL A 1 98 ? 4.275 3.158 -5.286 1.00 96.75 98 VAL A N 1
ATOM 712 C CA . VAL A 1 98 ? 5.238 2.605 -6.243 1.00 96.75 98 VAL A CA 1
ATOM 713 C C . VAL A 1 98 ? 5.951 1.368 -5.713 1.00 96.75 98 VAL A C 1
ATOM 715 O O . VAL A 1 98 ? 6.445 1.370 -4.580 1.00 96.75 98 VAL A O 1
ATOM 718 N N . GLY A 1 99 ? 5.990 0.340 -6.560 1.00 97.94 99 GLY A N 1
ATOM 719 C CA . GLY A 1 99 ? 6.717 -0.908 -6.360 1.00 97.94 99 GLY A CA 1
ATOM 720 C C . GLY A 1 99 ? 7.956 -0.987 -7.248 1.00 97.94 99 GLY A C 1
ATOM 721 O O . GLY A 1 99 ? 8.148 -0.180 -8.161 1.00 97.94 99 GLY A O 1
ATOM 722 N N . ARG A 1 100 ? 8.826 -1.957 -6.966 1.00 98.19 100 ARG A N 1
ATOM 723 C CA . ARG A 1 100 ? 10.016 -2.202 -7.784 1.00 98.19 100 ARG A CA 1
ATOM 724 C C . ARG A 1 100 ? 9.669 -2.854 -9.121 1.00 98.19 100 ARG A C 1
ATOM 726 O O . ARG A 1 100 ? 8.718 -3.631 -9.204 1.00 98.19 100 ARG A O 1
ATOM 733 N N . ASN A 1 101 ? 10.480 -2.592 -10.141 1.00 98.19 101 ASN A N 1
ATOM 734 C CA . ASN A 1 101 ? 10.455 -3.353 -11.387 1.00 98.19 101 ASN A CA 1
ATOM 735 C C . ASN A 1 101 ? 11.216 -4.688 -11.260 1.00 98.19 101 ASN A C 1
ATOM 737 O O . ASN A 1 101 ? 11.728 -5.035 -10.194 1.00 98.19 101 ASN A O 1
ATOM 741 N N . GLU A 1 102 ? 11.327 -5.431 -12.364 1.00 97.31 102 GLU A N 1
ATOM 742 C CA . GLU A 1 102 ? 12.006 -6.739 -12.414 1.00 97.31 102 GLU A CA 1
ATOM 743 C C . GLU A 1 102 ? 13.498 -6.693 -12.039 1.00 97.31 102 GLU A C 1
ATOM 745 O O . GLU A 1 102 ? 14.063 -7.698 -11.614 1.00 97.31 102 GLU A O 1
ATOM 750 N N . TYR A 1 103 ? 14.118 -5.512 -12.122 1.00 97.31 103 TYR A N 1
ATOM 751 C CA . TYR A 1 103 ? 15.509 -5.259 -11.747 1.00 97.31 103 TYR A CA 1
ATOM 752 C C . TYR A 1 103 ? 15.659 -4.680 -10.332 1.00 97.31 103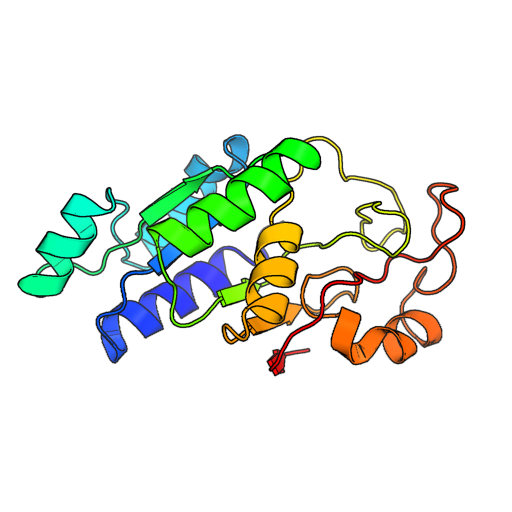 TYR A C 1
ATOM 754 O O . TYR A 1 103 ? 16.755 -4.281 -9.943 1.00 97.31 103 TYR A O 1
ATOM 762 N N . GLY A 1 104 ? 14.575 -4.612 -9.551 1.00 97.12 104 GLY A N 1
ATOM 763 C CA . GLY A 1 104 ? 14.592 -4.065 -8.193 1.00 97.12 104 GLY A CA 1
ATOM 764 C C . GLY A 1 104 ? 14.608 -2.533 -8.125 1.00 97.12 104 GLY A C 1
ATOM 765 O O . GLY A 1 104 ? 14.812 -1.972 -7.050 1.00 97.12 104 GLY A O 1
ATOM 766 N N . VAL A 1 105 ? 14.385 -1.840 -9.245 1.00 97.88 105 VAL A N 1
ATOM 767 C CA . VAL A 1 105 ? 14.447 -0.376 -9.327 1.00 97.88 105 VAL A CA 1
ATOM 768 C C . VAL A 1 105 ? 13.049 0.229 -9.233 1.00 97.88 105 VAL A C 1
ATOM 770 O O . VAL A 1 105 ? 12.108 -0.230 -9.880 1.00 97.88 105 VAL A O 1
ATOM 773 N N . TYR A 1 106 ? 12.922 1.303 -8.456 1.00 97.75 106 TYR A N 1
ATOM 774 C CA . TYR A 1 106 ? 11.681 2.061 -8.315 1.00 97.75 106 TYR A CA 1
ATOM 775 C C . TYR A 1 106 ? 11.716 3.226 -9.290 1.00 97.75 106 TYR A C 1
ATOM 777 O O . TYR A 1 106 ? 12.614 4.068 -9.221 1.00 97.75 106 TYR A O 1
ATOM 785 N N . HIS A 1 107 ? 10.728 3.299 -10.175 1.00 97.44 107 HIS A N 1
ATOM 786 C CA . HIS A 1 107 ? 10.691 4.298 -11.235 1.00 97.44 107 HIS A CA 1
ATOM 787 C C . HIS A 1 107 ? 9.568 5.297 -11.039 1.00 97.44 107 HIS A C 1
ATOM 789 O O . HIS A 1 107 ? 8.473 4.938 -10.628 1.00 97.44 107 HIS A O 1
ATOM 795 N N . SER A 1 108 ? 9.829 6.556 -11.373 1.00 96.12 108 SER A N 1
ATOM 796 C CA . SER A 1 108 ? 8.755 7.511 -11.646 1.00 96.12 108 SER A CA 1
ATOM 797 C C . SER A 1 108 ? 8.143 7.238 -13.023 1.00 96.12 108 SER A C 1
ATOM 799 O O . SER A 1 108 ? 8.779 6.614 -13.873 1.00 96.12 108 SER A O 1
ATOM 801 N N . MET A 1 109 ? 6.985 7.837 -13.310 1.00 95.75 109 MET A N 1
ATOM 802 C CA . MET A 1 109 ? 6.366 7.814 -14.647 1.00 95.75 109 MET A CA 1
ATOM 803 C C . MET A 1 109 ? 7.235 8.413 -15.762 1.00 95.75 109 MET A C 1
ATOM 805 O O . MET A 1 109 ? 6.938 8.268 -16.942 1.00 95.75 109 MET A O 1
ATOM 809 N N . LYS A 1 110 ? 8.334 9.090 -15.412 1.00 96.06 110 LYS A N 1
ATOM 810 C CA . LYS A 1 110 ? 9.336 9.559 -16.375 1.00 96.06 110 LYS A CA 1
ATOM 811 C C . LYS A 1 110 ? 10.410 8.509 -16.668 1.00 96.06 110 LYS A C 1
ATOM 813 O O . LYS A 1 110 ? 11.387 8.842 -17.319 1.00 96.06 110 LYS A O 1
ATOM 818 N N . GLY A 1 111 ? 10.318 7.282 -16.160 1.00 96.25 111 GLY A N 1
ATOM 819 C CA . GLY A 1 111 ? 11.360 6.270 -16.358 1.00 96.25 111 GLY A CA 1
ATOM 820 C C . GLY A 1 111 ? 12.670 6.560 -15.625 1.00 96.25 111 GLY A C 1
ATOM 821 O O . GLY A 1 111 ? 13.704 6.009 -15.987 1.00 96.25 111 GLY A O 1
ATOM 822 N N . ILE A 1 112 ? 12.641 7.430 -14.614 1.00 97.06 112 ILE A N 1
ATOM 823 C CA . ILE A 1 112 ? 13.811 7.813 -13.813 1.00 97.06 112 ILE A CA 1
ATOM 824 C C . ILE A 1 112 ? 13.777 7.044 -12.493 1.00 97.06 112 ILE A C 1
ATOM 826 O O . ILE A 1 112 ? 12.718 6.989 -11.860 1.00 97.06 112 ILE A O 1
ATOM 830 N N . ASP A 1 113 ? 14.928 6.506 -12.085 1.00 97.31 113 ASP A N 1
ATOM 831 C CA . ASP A 1 113 ? 15.114 5.909 -10.762 1.00 97.31 113 ASP A CA 1
ATOM 832 C C . ASP A 1 113 ? 14.945 6.971 -9.670 1.00 97.31 113 ASP A C 1
ATOM 834 O O . ASP A 1 113 ? 15.550 8.046 -9.696 1.00 97.31 113 ASP A O 1
ATOM 838 N N . TYR A 1 114 ? 14.091 6.662 -8.707 1.00 93.12 114 TYR A N 1
ATOM 839 C CA . TYR A 1 114 ? 13.839 7.487 -7.534 1.00 93.12 114 TYR A CA 1
ATOM 840 C C . TYR A 1 114 ? 13.594 6.622 -6.283 1.00 93.12 114 TYR A C 1
ATOM 842 O O . TYR A 1 114 ? 12.854 6.999 -5.371 1.00 93.12 114 TYR A O 1
ATOM 850 N N . GLY A 1 115 ? 14.228 5.445 -6.231 1.00 92.44 115 GLY A N 1
ATOM 851 C CA . GLY A 1 115 ? 14.133 4.511 -5.109 1.00 92.44 115 GLY A CA 1
ATOM 852 C C . GLY A 1 115 ? 14.874 4.953 -3.846 1.00 92.44 115 GLY A C 1
ATOM 853 O O . GLY A 1 115 ? 14.645 4.388 -2.773 1.00 92.44 115 GLY A O 1
ATOM 854 N N . MET A 1 116 ? 15.748 5.958 -3.927 1.00 93.75 116 MET A N 1
ATOM 855 C CA . MET A 1 116 ? 16.500 6.455 -2.771 1.00 93.75 116 MET A CA 1
ATOM 856 C C . MET A 1 116 ? 15.558 6.965 -1.668 1.00 93.75 116 MET A C 1
ATOM 858 O O . MET A 1 116 ? 14.736 7.850 -1.897 1.00 93.75 116 MET A O 1
ATOM 862 N N . GLY A 1 117 ? 15.695 6.410 -0.460 1.00 92.19 117 GLY A N 1
ATOM 863 C CA . GLY A 1 117 ? 14.881 6.781 0.704 1.00 92.19 117 GLY A CA 1
ATOM 864 C C . GLY A 1 117 ? 13.417 6.334 0.634 1.00 92.19 117 GLY A C 1
ATOM 865 O O . GLY A 1 117 ? 12.631 6.715 1.498 1.00 92.19 117 GLY A O 1
ATOM 866 N N . ARG A 1 118 ? 13.037 5.538 -0.373 1.00 94.31 118 ARG A N 1
ATOM 867 C CA . ARG A 1 118 ? 11.678 5.017 -0.531 1.00 94.31 118 ARG A CA 1
ATOM 868 C C . ARG A 1 118 ? 11.484 3.768 0.318 1.00 94.31 118 ARG A C 1
ATOM 870 O O . ARG A 1 118 ? 12.291 2.845 0.270 1.00 94.31 118 ARG A O 1
ATOM 877 N N . ALA A 1 119 ? 10.396 3.707 1.070 1.00 96.38 119 ALA A N 1
ATOM 878 C CA . ALA A 1 119 ? 10.087 2.522 1.856 1.00 96.38 119 ALA A CA 1
ATOM 879 C C . ALA A 1 119 ? 9.816 1.305 0.949 1.00 96.38 119 ALA A C 1
ATOM 881 O O . ALA A 1 119 ? 9.022 1.392 0.007 1.00 96.38 119 ALA A O 1
ATOM 882 N N . ARG A 1 120 ? 10.450 0.175 1.267 1.00 97.75 120 ARG A N 1
ATOM 883 C CA . ARG A 1 120 ? 10.430 -1.103 0.533 1.00 97.75 120 ARG A CA 1
ATOM 884 C C . ARG A 1 120 ? 9.190 -1.944 0.857 1.00 97.75 120 ARG A C 1
ATOM 886 O O . ARG A 1 120 ? 9.275 -3.125 1.185 1.00 97.75 120 ARG A O 1
ATOM 893 N N . VAL A 1 121 ? 8.038 -1.272 0.887 1.00 97.88 121 VAL A N 1
ATOM 894 C CA . VAL A 1 121 ? 6.757 -1.827 1.352 1.00 97.88 121 VAL A CA 1
ATOM 895 C C . VAL A 1 121 ? 6.254 -2.927 0.418 1.00 97.88 121 VAL A C 1
ATOM 897 O O . VAL A 1 121 ? 5.558 -3.827 0.857 1.00 97.88 121 VAL A O 1
ATOM 900 N N . ASP A 1 122 ? 6.624 -2.898 -0.854 1.00 98.44 122 ASP A N 1
ATOM 901 C CA . ASP A 1 122 ? 6.307 -3.931 -1.841 1.00 98.44 122 ASP A CA 1
ATOM 902 C C . ASP A 1 122 ? 6.753 -5.343 -1.415 1.00 98.44 122 ASP A C 1
ATOM 904 O O . ASP A 1 122 ? 6.008 -6.292 -1.649 1.00 98.44 122 ASP A O 1
ATOM 908 N N . PHE A 1 123 ? 7.860 -5.498 -0.672 1.00 98.69 123 PHE A N 1
ATOM 909 C CA . PHE A 1 123 ? 8.224 -6.799 -0.083 1.00 98.69 123 PHE A CA 1
ATOM 910 C C . PHE A 1 123 ? 7.170 -7.348 0.892 1.00 98.69 123 PHE A C 1
ATOM 912 O O . PHE A 1 123 ? 6.980 -8.561 0.957 1.00 98.69 123 PHE A O 1
ATOM 919 N N . LEU A 1 124 ? 6.464 -6.485 1.635 1.00 98.88 124 LEU A N 1
ATOM 920 C CA . LEU A 1 124 ? 5.360 -6.901 2.510 1.00 98.88 124 LEU A CA 1
ATOM 921 C C . LEU A 1 124 ? 4.208 -7.500 1.698 1.00 98.88 124 LEU A C 1
ATOM 923 O O . LEU A 1 124 ? 3.597 -8.480 2.117 1.00 98.88 124 LEU A O 1
ATOM 927 N N . PHE A 1 125 ? 3.923 -6.912 0.538 1.00 98.81 125 PHE A N 1
ATOM 928 C CA . PHE A 1 125 ? 2.860 -7.365 -0.351 1.00 98.81 125 PHE A CA 1
ATOM 929 C C . PHE A 1 125 ? 3.219 -8.680 -1.046 1.00 98.81 125 PHE A C 1
ATOM 931 O O . PHE A 1 125 ? 2.370 -9.565 -1.125 1.00 98.81 125 PHE A O 1
ATOM 938 N N . ASP A 1 126 ? 4.468 -8.848 -1.485 1.00 98.81 126 ASP A N 1
ATOM 939 C CA . ASP A 1 126 ? 4.919 -10.119 -2.060 1.00 98.81 126 ASP A CA 1
ATOM 940 C C . ASP A 1 126 ? 4.843 -11.261 -1.037 1.00 98.81 126 ASP A C 1
ATOM 942 O O . ASP A 1 126 ? 4.340 -12.342 -1.344 1.00 98.81 126 ASP A O 1
ATOM 946 N N . GLU A 1 127 ? 5.295 -11.014 0.197 1.00 98.81 127 GLU A N 1
ATOM 947 C CA . GLU A 1 127 ? 5.237 -12.004 1.276 1.00 98.81 127 GLU A CA 1
ATOM 948 C C . GLU A 1 127 ? 3.785 -12.321 1.672 1.00 98.81 127 GLU A C 1
ATOM 950 O O . GLU A 1 127 ? 3.441 -13.481 1.897 1.00 98.81 127 GLU A O 1
ATOM 955 N N . ALA A 1 128 ? 2.898 -11.322 1.703 1.00 98.81 128 ALA A N 1
ATOM 956 C CA . ALA A 1 128 ? 1.475 -11.537 1.953 1.00 98.81 128 ALA A CA 1
ATOM 957 C C . ALA A 1 128 ? 0.836 -12.444 0.892 1.00 98.81 128 ALA A C 1
ATOM 959 O O . ALA A 1 128 ? 0.158 -13.410 1.250 1.00 98.81 128 ALA A O 1
ATOM 960 N N . LEU A 1 129 ? 1.115 -12.198 -0.394 1.00 98.75 129 LEU A N 1
ATOM 961 C CA . LEU A 1 129 ? 0.662 -13.056 -1.493 1.00 98.75 129 LEU A CA 1
ATOM 962 C C . LEU A 1 129 ? 1.208 -14.481 -1.355 1.00 98.75 129 LEU A C 1
ATOM 964 O O . LEU A 1 129 ? 0.454 -15.444 -1.501 1.00 98.75 129 LEU A O 1
ATOM 968 N N . ALA A 1 130 ? 2.492 -14.633 -1.015 1.00 98.69 130 ALA A N 1
ATOM 969 C CA . ALA A 1 130 ? 3.107 -15.942 -0.792 1.00 98.69 130 ALA A CA 1
ATOM 970 C C . ALA A 1 130 ? 2.448 -16.718 0.366 1.00 98.69 130 ALA A C 1
ATOM 972 O O . ALA A 1 130 ? 2.345 -17.944 0.313 1.00 98.69 130 ALA A O 1
ATOM 973 N N . ARG A 1 131 ? 1.955 -16.008 1.389 1.00 98.56 131 ARG A N 1
ATOM 974 C CA . ARG A 1 131 ? 1.208 -16.572 2.528 1.00 98.56 131 ARG A CA 1
ATOM 975 C C . ARG A 1 131 ? -0.290 -16.755 2.265 1.00 98.56 131 ARG A C 1
ATOM 977 O O . ARG A 1 131 ? -0.990 -17.272 3.134 1.00 98.56 131 ARG A O 1
ATOM 984 N N . GLY A 1 132 ? -0.792 -16.345 1.101 1.00 98.62 132 GLY A N 1
ATOM 985 C CA . GLY A 1 132 ? -2.218 -16.392 0.771 1.00 98.62 132 GLY A CA 1
ATOM 986 C C . GLY A 1 132 ? -3.070 -15.369 1.529 1.00 98.62 132 GLY A C 1
ATOM 987 O O . GLY A 1 132 ? -4.275 -15.574 1.680 1.00 98.62 132 GLY A O 1
ATOM 988 N N . ILE A 1 133 ? -2.463 -14.287 2.025 1.00 98.81 133 ILE A N 1
ATOM 989 C CA . ILE A 1 133 ? -3.182 -13.156 2.614 1.00 98.81 133 ILE A CA 1
ATOM 990 C C . ILE A 1 133 ? -3.714 -12.286 1.466 1.00 98.81 133 ILE A C 1
ATOM 992 O O . ILE A 1 133 ? -2.921 -11.888 0.610 1.00 98.81 133 ILE A O 1
ATOM 996 N N . PRO A 1 134 ? -5.019 -11.955 1.439 1.00 98.62 134 PRO A N 1
ATOM 997 C CA . PRO A 1 134 ? -5.601 -11.161 0.366 1.00 98.62 134 PRO A CA 1
ATOM 998 C C . PRO A 1 134 ? -4.912 -9.807 0.170 1.00 98.62 134 PRO A C 1
ATOM 1000 O O . PRO A 1 134 ? -4.657 -9.080 1.136 1.00 98.62 134 PRO A O 1
ATOM 1003 N N . VAL A 1 135 ? -4.695 -9.434 -1.091 1.00 98.88 135 VAL A N 1
ATOM 1004 C CA . VAL A 1 135 ? -4.139 -8.140 -1.497 1.00 98.88 135 VAL A CA 1
ATOM 1005 C C . VAL A 1 135 ? -5.082 -7.405 -2.444 1.00 98.88 135 VAL A C 1
ATOM 1007 O O . VAL A 1 135 ? -5.392 -7.875 -3.542 1.00 98.88 135 VAL A O 1
ATOM 1010 N N . VAL A 1 136 ? -5.465 -6.191 -2.054 1.00 98.75 136 VAL A N 1
ATOM 1011 C CA . VAL A 1 136 ? -6.152 -5.222 -2.917 1.00 98.75 136 VAL A CA 1
ATOM 1012 C C . VAL A 1 136 ? -5.204 -4.066 -3.212 1.00 98.75 136 VAL A C 1
ATOM 1014 O O . VAL A 1 136 ? -4.534 -3.561 -2.312 1.00 98.75 136 VAL A O 1
ATOM 1017 N N . ALA A 1 137 ? -5.157 -3.628 -4.462 1.00 98.56 137 ALA A N 1
ATOM 1018 C CA . ALA A 1 137 ? -4.302 -2.532 -4.880 1.00 98.56 137 ALA A CA 1
ATOM 1019 C C . ALA A 1 137 ? -5.030 -1.543 -5.792 1.00 98.56 137 ALA A C 1
ATOM 1021 O O . ALA A 1 137 ? -5.891 -1.924 -6.587 1.00 98.56 137 ALA A O 1
ATOM 1022 N N . VAL A 1 138 ? -4.651 -0.274 -5.662 1.00 98.44 138 VAL A N 1
ATOM 1023 C CA . VAL A 1 138 ? -5.070 0.841 -6.512 1.00 98.44 138 VAL A CA 1
ATOM 1024 C C . VAL A 1 138 ? -3.819 1.513 -7.067 1.00 98.44 138 VAL A C 1
ATOM 1026 O O . VAL A 1 138 ? -2.896 1.807 -6.298 1.00 98.44 138 VAL A O 1
ATOM 1029 N N . GLY A 1 139 ? -3.807 1.750 -8.371 1.00 96.94 139 GLY A N 1
ATOM 1030 C CA . GLY A 1 139 ? -2.796 2.556 -9.046 1.00 96.94 139 GLY A CA 1
ATOM 1031 C C . GLY A 1 139 ? -3.324 3.049 -10.386 1.00 96.94 139 GLY A C 1
ATOM 1032 O O . GLY A 1 139 ? -4.285 2.478 -10.911 1.00 96.94 139 GLY A O 1
ATOM 1033 N N . ASP A 1 140 ? -2.671 4.056 -10.954 1.00 95.44 140 ASP A N 1
ATOM 1034 C CA . ASP A 1 140 ? -3.047 4.626 -12.251 1.00 95.44 140 ASP A CA 1
ATOM 1035 C C . ASP A 1 140 ? -1.883 4.735 -13.260 1.00 95.44 140 ASP A C 1
ATOM 1037 O O . ASP A 1 140 ? -2.120 4.956 -14.453 1.00 95.44 140 ASP A O 1
ATOM 1041 N N . GLY A 1 141 ? -0.635 4.541 -12.818 1.00 95.50 141 GLY A N 1
ATOM 1042 C CA . GLY A 1 141 ? 0.563 4.734 -13.630 1.00 95.50 141 GLY A CA 1
ATOM 1043 C C . GLY A 1 141 ? 1.140 3.462 -14.253 1.00 95.50 141 GLY A C 1
ATOM 1044 O O . GLY A 1 141 ? 1.694 3.503 -15.351 1.00 95.50 141 GLY A O 1
ATOM 1045 N N . GLY A 1 142 ? 1.018 2.316 -13.587 1.00 97.38 142 GLY A N 1
ATOM 1046 C CA . GLY A 1 142 ? 1.638 1.045 -13.987 1.00 97.38 142 GLY A CA 1
ATOM 1047 C C . GLY A 1 142 ? 2.911 0.700 -13.204 1.00 97.38 142 GLY A C 1
ATOM 1048 O O . GLY A 1 142 ? 3.380 -0.439 -13.246 1.00 97.38 142 GLY A O 1
ATOM 1049 N N . ASN A 1 143 ? 3.471 1.653 -12.460 1.00 97.81 143 ASN A N 1
ATOM 1050 C CA . ASN A 1 143 ? 4.627 1.475 -11.575 1.00 97.81 143 ASN A CA 1
ATOM 1051 C C . ASN A 1 143 ? 4.216 1.251 -10.104 1.00 97.81 143 ASN A C 1
ATOM 1053 O O . ASN A 1 143 ? 5.072 1.177 -9.224 1.00 97.81 143 ASN A O 1
ATOM 1057 N N . GLU A 1 144 ? 2.926 1.130 -9.801 1.00 98.31 144 GLU A N 1
ATOM 1058 C CA . GLU A 1 144 ? 2.402 0.891 -8.458 1.00 98.31 144 GLU A CA 1
ATOM 1059 C C . GLU A 1 144 ? 2.335 -0.596 -8.090 1.00 98.31 144 GLU A C 1
ATOM 1061 O O . GLU A 1 144 ? 2.090 -1.468 -8.921 1.00 98.31 144 GLU A O 1
ATOM 1066 N N . ILE A 1 145 ? 2.498 -0.897 -6.800 1.00 98.62 145 ILE A N 1
ATOM 1067 C CA . ILE A 1 145 ? 2.161 -2.193 -6.201 1.00 98.62 145 ILE A CA 1
ATOM 1068 C C . ILE A 1 145 ? 0.765 -2.601 -6.675 1.00 98.62 145 ILE A C 1
ATOM 1070 O O . ILE A 1 145 ? -0.185 -1.839 -6.513 1.00 98.62 145 ILE A O 1
ATOM 1074 N N . GLY A 1 146 ? 0.646 -3.812 -7.216 1.00 98.56 146 GLY A N 1
ATOM 1075 C CA . GLY A 1 146 ? -0.576 -4.344 -7.812 1.00 98.56 146 GLY A CA 1
ATOM 1076 C C . GLY A 1 146 ? -0.531 -4.399 -9.336 1.00 98.56 146 GLY A C 1
ATOM 1077 O O . GLY A 1 146 ? -1.103 -5.327 -9.915 1.00 98.56 146 GLY A O 1
ATOM 1078 N N . MET A 1 147 ? 0.192 -3.478 -9.981 1.00 98.56 147 MET A N 1
ATOM 1079 C CA . MET A 1 147 ? 0.270 -3.376 -11.443 1.00 98.56 147 MET A CA 1
ATOM 1080 C C . MET A 1 147 ? 0.990 -4.551 -12.103 1.00 98.56 147 MET A C 1
ATOM 1082 O O . MET A 1 147 ? 0.754 -4.821 -13.280 1.00 98.56 147 MET A O 1
ATOM 1086 N N . GLY A 1 148 ? 1.740 -5.349 -11.335 1.00 98.31 148 GLY A N 1
ATOM 1087 C CA . GLY A 1 148 ? 2.277 -6.629 -11.804 1.00 98.31 148 GLY A CA 1
ATOM 1088 C C . GLY A 1 148 ? 1.190 -7.594 -12.297 1.00 98.31 148 GLY A C 1
ATOM 1089 O O . GLY A 1 148 ? 1.458 -8.457 -13.129 1.00 98.31 148 GLY A O 1
ATOM 1090 N N . LYS A 1 149 ? -0.069 -7.415 -11.862 1.00 98.44 149 LYS A N 1
ATOM 1091 C CA . LYS A 1 149 ? -1.230 -8.175 -12.360 1.00 98.44 149 LYS A CA 1
ATOM 1092 C C . LYS A 1 149 ? -1.527 -7.922 -13.845 1.00 98.44 149 LYS A C 1
ATOM 1094 O O . LYS A 1 149 ? -2.114 -8.780 -14.500 1.00 98.44 149 LYS A O 1
ATOM 1099 N N . VAL A 1 150 ? -1.150 -6.756 -14.363 1.00 98.25 150 VAL A N 1
ATOM 1100 C CA . VAL A 1 150 ? -1.380 -6.318 -15.749 1.00 98.25 150 VAL A CA 1
ATOM 1101 C C . VAL A 1 150 ? -0.065 -5.933 -16.434 1.00 98.25 150 VAL A C 1
ATOM 1103 O O . VAL A 1 150 ? -0.054 -5.076 -17.315 1.00 98.25 150 VAL A O 1
ATOM 1106 N N . ALA A 1 151 ? 1.042 -6.581 -16.050 1.00 97.94 151 ALA A N 1
ATOM 1107 C CA . ALA A 1 151 ? 2.391 -6.262 -16.522 1.00 97.94 151 ALA A CA 1
ATOM 1108 C C . ALA A 1 151 ? 2.490 -6.185 -18.056 1.00 97.94 151 ALA A C 1
ATOM 1110 O O . ALA A 1 151 ? 3.022 -5.211 -18.578 1.00 97.94 151 ALA A O 1
ATOM 1111 N N . ASP A 1 152 ? 1.883 -7.131 -18.782 1.00 98.00 152 ASP A N 1
ATOM 1112 C CA . ASP A 1 152 ? 1.875 -7.133 -20.253 1.00 98.00 152 ASP A CA 1
ATOM 1113 C C . ASP A 1 152 ? 1.252 -5.853 -20.841 1.00 98.00 152 ASP A C 1
ATOM 1115 O O . ASP A 1 152 ? 1.747 -5.306 -21.828 1.00 98.00 152 ASP A O 1
ATOM 1119 N N . HIS A 1 153 ? 0.181 -5.341 -20.223 1.00 98.06 153 HIS A N 1
ATOM 1120 C CA . HIS A 1 153 ? -0.452 -4.091 -20.644 1.00 98.06 153 HIS A CA 1
ATOM 1121 C C . HIS A 1 153 ? 0.408 -2.876 -20.302 1.00 98.06 153 HIS A C 1
ATOM 1123 O O . HIS A 1 153 ? 0.495 -1.956 -21.116 1.00 98.06 153 HIS A O 1
ATOM 1129 N N . VAL A 1 154 ? 1.065 -2.880 -19.138 1.00 98.19 154 VAL A N 1
ATOM 1130 C CA . VAL A 1 154 ? 2.005 -1.819 -18.757 1.00 98.19 154 VAL A CA 1
ATOM 1131 C C . VAL A 1 154 ? 3.145 -1.757 -19.770 1.00 98.19 154 VAL A C 1
ATOM 1133 O O . VAL A 1 154 ? 3.387 -0.705 -20.355 1.00 98.19 154 VAL A O 1
ATOM 1136 N N . THR A 1 155 ? 3.778 -2.891 -20.067 1.00 98.06 155 THR A N 1
ATOM 1137 C CA . THR A 1 155 ? 4.866 -2.982 -21.046 1.00 98.06 155 THR A CA 1
ATOM 1138 C C . THR A 1 155 ? 4.439 -2.528 -22.441 1.00 98.06 155 THR A C 1
ATOM 1140 O O . THR A 1 155 ? 5.191 -1.824 -23.108 1.00 98.06 155 THR A O 1
ATOM 1143 N N . ALA A 1 156 ? 3.233 -2.886 -22.887 1.00 98.06 156 ALA A N 1
ATOM 1144 C CA . ALA A 1 156 ? 2.775 -2.577 -24.240 1.00 98.06 156 ALA A CA 1
ATOM 1145 C C . ALA A 1 156 ? 2.246 -1.144 -24.432 1.00 98.06 156 ALA A C 1
ATOM 1147 O O . ALA A 1 156 ? 2.216 -0.655 -25.567 1.00 98.06 156 ALA A O 1
ATOM 1148 N N . HIS A 1 157 ? 1.751 -0.492 -23.375 1.00 97.75 157 HIS A N 1
ATOM 1149 C CA . HIS A 1 157 ? 0.927 0.716 -23.524 1.00 97.75 157 HIS A CA 1
ATOM 1150 C C . HIS A 1 157 ? 1.339 1.896 -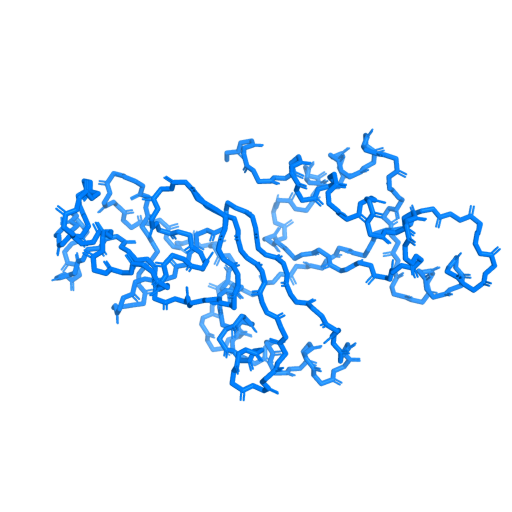22.648 1.00 97.75 157 HIS A C 1
ATOM 1152 O O . HIS A 1 157 ? 0.955 3.027 -22.956 1.00 97.75 157 HIS A O 1
ATOM 1158 N N . VAL A 1 158 ? 2.115 1.675 -21.588 1.00 97.88 158 VAL A N 1
ATOM 1159 C CA . VAL A 1 158 ? 2.554 2.755 -20.703 1.00 97.88 158 VAL A CA 1
ATOM 1160 C C . VAL A 1 158 ? 3.885 3.321 -21.209 1.00 97.88 158 VAL A C 1
ATOM 1162 O O . VAL A 1 158 ? 4.793 2.556 -21.539 1.00 97.88 158 VAL A O 1
ATOM 1165 N N . PRO A 1 159 ? 4.053 4.657 -21.277 1.00 97.62 159 PRO A N 1
ATOM 1166 C CA . PRO A 1 159 ? 5.347 5.260 -21.578 1.00 97.62 159 PRO A CA 1
ATOM 1167 C C . PRO A 1 159 ? 6.444 4.722 -20.656 1.00 97.62 159 PRO A C 1
ATOM 1169 O O . PRO A 1 159 ? 6.288 4.722 -19.438 1.00 97.62 159 PRO A O 1
ATOM 1172 N N . TYR A 1 160 ? 7.566 4.297 -21.242 1.00 97.88 160 TYR A N 1
ATOM 1173 C CA . TYR A 1 160 ? 8.677 3.650 -20.530 1.00 97.88 160 TYR A CA 1
ATOM 1174 C C . TYR A 1 160 ? 8.333 2.284 -19.900 1.00 97.88 160 TYR A C 1
ATOM 1176 O O . TYR A 1 160 ? 9.095 1.785 -19.070 1.00 97.88 160 TYR A O 1
ATOM 1184 N N . GLY A 1 161 ? 7.206 1.671 -20.273 1.00 97.00 161 GLY A N 1
ATOM 1185 C CA . GLY A 1 161 ? 6.761 0.371 -19.766 1.00 97.00 161 GLY A CA 1
ATOM 1186 C C . GLY A 1 161 ? 7.670 -0.797 -20.153 1.00 97.00 161 GLY A C 1
ATOM 1187 O O . GLY A 1 161 ? 7.759 -1.766 -19.403 1.00 97.00 161 GLY A O 1
ATOM 1188 N N . ASP A 1 162 ? 8.371 -0.696 -21.281 1.00 96.75 162 ASP A N 1
ATOM 1189 C CA . ASP A 1 162 ? 9.337 -1.676 -21.792 1.00 96.75 162 ASP A CA 1
ATOM 1190 C C . ASP A 1 162 ? 10.798 -1.221 -21.625 1.00 96.75 162 ASP A C 1
ATOM 1192 O O . ASP A 1 162 ? 11.677 -2.036 -21.360 1.00 96.75 162 ASP A O 1
ATOM 1196 N N . SER A 1 163 ? 11.062 0.084 -21.737 1.00 97.19 163 SER A N 1
ATOM 1197 C CA . SER A 1 163 ? 12.401 0.665 -21.619 1.00 97.19 163 SER A CA 1
ATOM 1198 C C . SER A 1 163 ? 12.393 1.973 -20.826 1.00 97.19 163 SER A C 1
ATOM 1200 O O . SER A 1 163 ? 11.915 3.010 -21.290 1.00 97.19 163 SER A O 1
ATOM 1202 N N . CYS A 1 164 ? 13.003 1.954 -19.641 1.00 96.75 164 CYS A N 1
ATOM 1203 C CA . CYS A 1 164 ? 13.202 3.129 -18.795 1.00 96.75 164 CYS A CA 1
ATOM 1204 C C . CYS A 1 164 ? 14.391 4.004 -19.245 1.00 96.75 164 CYS A C 1
ATOM 1206 O O . CYS A 1 164 ? 15.090 3.712 -20.217 1.00 96.75 164 CYS A O 1
ATOM 1208 N N . GLN A 1 165 ? 14.641 5.087 -18.501 1.00 96.44 165 GLN A N 1
ATOM 1209 C CA . GLN A 1 165 ? 15.745 6.028 -18.725 1.00 96.44 165 GLN A CA 1
ATOM 1210 C C . GLN A 1 165 ? 16.900 5.870 -17.720 1.00 96.44 165 GLN A C 1
ATOM 1212 O O . GLN A 1 165 ? 17.910 6.559 -17.846 1.00 96.44 165 GLN A O 1
ATOM 1217 N N . CYS A 1 166 ? 16.780 4.996 -16.712 1.00 94.25 166 CYS A N 1
ATOM 1218 C CA . CYS A 1 166 ? 17.781 4.881 -15.642 1.00 94.25 166 CYS A CA 1
ATOM 1219 C C . CYS A 1 166 ? 18.977 3.980 -15.998 1.00 94.25 166 CYS A C 1
ATOM 1221 O O . CYS A 1 166 ? 19.985 3.990 -15.296 1.00 94.25 166 CYS A O 1
ATOM 1223 N N . GLY A 1 167 ? 18.875 3.206 -17.084 1.00 93.62 167 GLY A N 1
ATOM 1224 C CA . GLY A 1 167 ? 19.922 2.286 -17.531 1.00 93.62 167 GLY A CA 1
ATOM 1225 C C . GLY A 1 167 ? 19.871 0.887 -16.906 1.00 93.62 167 GLY A C 1
ATOM 1226 O O . GLY A 1 167 ? 20.781 0.103 -17.158 1.00 93.62 167 GLY A O 1
ATOM 1227 N N . CYS A 1 168 ? 18.823 0.538 -16.144 1.00 96.00 168 CYS A N 1
ATOM 1228 C CA . CYS A 1 168 ? 18.681 -0.810 -15.569 1.00 96.00 168 CYS A CA 1
ATOM 1229 C C . CYS A 1 168 ? 18.402 -1.911 -16.608 1.00 96.00 168 CYS A C 1
ATOM 1231 O O . CYS A 1 168 ? 18.587 -3.085 -16.310 1.00 96.00 168 CYS A O 1
ATOM 1233 N N . GLY A 1 169 ? 17.983 -1.538 -17.822 1.00 95.06 169 GLY A N 1
ATOM 1234 C CA . GLY A 1 169 ? 17.677 -2.471 -18.909 1.00 95.06 169 GLY A CA 1
ATOM 1235 C C . GLY A 1 169 ? 16.217 -2.929 -18.984 1.00 95.06 169 GLY A C 1
ATOM 1236 O O . GLY A 1 169 ? 15.878 -3.604 -19.947 1.00 95.06 169 GLY A O 1
ATOM 1237 N N . GLY A 1 170 ? 15.366 -2.533 -18.030 1.00 96.19 170 GLY A N 1
ATOM 1238 C CA . GLY A 1 170 ? 13.926 -2.825 -18.034 1.00 96.19 170 GLY A CA 1
ATOM 1239 C C . GLY A 1 170 ? 13.040 -1.590 -18.140 1.00 96.19 170 GLY A C 1
ATOM 1240 O O . GLY A 1 170 ? 13.527 -0.466 -18.277 1.00 96.19 170 GLY A O 1
ATOM 1241 N N . GLY A 1 171 ? 11.731 -1.805 -18.024 1.00 97.94 171 GLY A N 1
ATOM 1242 C CA . GLY A 1 171 ? 10.715 -0.755 -17.964 1.00 97.94 171 GLY A CA 1
ATOM 1243 C C . GLY A 1 171 ? 10.362 -0.300 -16.545 1.00 97.94 171 GLY A C 1
ATOM 1244 O O . GLY A 1 171 ? 10.972 -0.723 -15.559 1.00 97.94 171 GLY A O 1
ATOM 1245 N N . ILE A 1 172 ? 9.363 0.581 -16.440 1.00 98.31 172 ILE A N 1
ATOM 1246 C CA . ILE A 1 172 ? 8.898 1.143 -15.157 1.00 98.3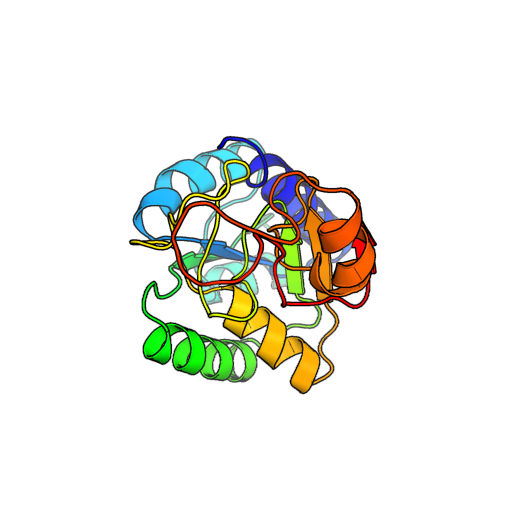1 172 ILE A CA 1
ATOM 1247 C C . ILE A 1 172 ? 7.931 0.245 -14.385 1.00 98.31 172 ILE A C 1
ATOM 1249 O O . ILE A 1 172 ? 7.669 0.525 -13.218 1.00 98.31 172 ILE A O 1
ATOM 1253 N N . GLY A 1 173 ? 7.382 -0.782 -15.038 1.00 98.19 173 GLY A N 1
ATOM 1254 C CA . GLY A 1 173 ? 6.294 -1.584 -14.490 1.00 98.19 173 GLY A CA 1
ATOM 1255 C C . GLY A 1 173 ? 6.671 -2.258 -13.177 1.00 98.19 173 GLY A C 1
ATOM 1256 O O . GLY A 1 173 ? 7.717 -2.906 -13.092 1.00 98.19 173 GLY A O 1
ATOM 1257 N N . ALA A 1 174 ? 5.825 -2.111 -12.158 1.00 98.31 174 ALA A N 1
ATOM 1258 C CA . ALA A 1 174 ? 6.031 -2.800 -10.891 1.00 98.31 174 ALA A CA 1
ATOM 1259 C C . ALA A 1 174 ? 5.742 -4.298 -11.029 1.00 98.31 174 ALA A C 1
ATOM 1261 O O . ALA A 1 174 ? 4.794 -4.694 -11.705 1.00 98.31 174 ALA A O 1
ATOM 1262 N N . VAL A 1 175 ? 6.530 -5.137 -10.353 1.00 98.38 175 VAL A N 1
ATOM 1263 C CA . VAL A 1 175 ? 6.363 -6.601 -10.421 1.00 98.38 175 VAL A CA 1
ATOM 1264 C C . VAL A 1 175 ? 5.399 -7.158 -9.385 1.00 98.38 175 VAL A C 1
ATOM 1266 O O . VAL A 1 175 ? 4.836 -8.232 -9.588 1.00 98.38 175 VAL A O 1
ATOM 1269 N N . THR A 1 176 ? 5.188 -6.446 -8.279 1.00 98.62 176 THR A N 1
ATOM 1270 C CA . THR A 1 176 ? 4.277 -6.900 -7.227 1.00 98.62 176 THR A CA 1
ATOM 1271 C C . THR A 1 176 ? 2.844 -6.924 -7.754 1.00 98.62 176 THR A C 1
ATOM 1273 O O . THR A 1 176 ? 2.317 -5.909 -8.218 1.00 98.62 176 THR A O 1
ATOM 1276 N N . GLY A 1 177 ? 2.219 -8.100 -7.695 1.00 98.25 177 GLY A N 1
ATOM 1277 C CA . GLY A 1 177 ? 0.841 -8.328 -8.124 1.00 98.25 177 GLY A CA 1
ATOM 1278 C C . GLY A 1 177 ? -0.194 -8.032 -7.036 1.00 98.25 177 GLY A C 1
ATOM 1279 O O . GLY A 1 177 ? 0.093 -7.406 -6.018 1.00 98.25 177 GLY A O 1
ATOM 1280 N N . CYS A 1 178 ? -1.427 -8.485 -7.265 1.00 98.75 178 CYS A N 1
ATOM 1281 C CA . CYS A 1 178 ? -2.525 -8.419 -6.298 1.00 98.75 178 CYS A CA 1
ATOM 1282 C C . CYS A 1 178 ? -3.671 -9.377 -6.672 1.00 98.75 178 CYS A C 1
ATOM 1284 O O . CYS A 1 178 ? -3.807 -9.804 -7.829 1.00 98.75 178 CYS A O 1
ATOM 1286 N N . ASP A 1 179 ? -4.554 -9.664 -5.714 1.00 98.69 179 ASP A N 1
ATOM 1287 C CA . ASP A 1 179 ? -5.792 -10.413 -5.958 1.00 98.69 179 ASP A CA 1
ATOM 1288 C C . ASP A 1 179 ? -6.846 -9.543 -6.645 1.00 98.69 179 ASP A C 1
ATOM 1290 O O . ASP A 1 179 ? -7.520 -9.997 -7.573 1.00 98.69 179 ASP A O 1
ATOM 1294 N N . VAL A 1 180 ? -6.942 -8.268 -6.269 1.00 98.56 180 VAL A N 1
ATOM 1295 C CA . VAL A 1 180 ? -7.846 -7.293 -6.893 1.00 98.56 180 VAL A CA 1
ATOM 1296 C C . VAL A 1 180 ? -7.084 -6.013 -7.208 1.00 98.56 180 VAL A C 1
ATOM 1298 O O . VAL A 1 180 ? -6.519 -5.395 -6.308 1.00 98.56 180 VAL A O 1
ATOM 1301 N N . LEU A 1 181 ? -7.123 -5.613 -8.479 1.00 98.56 181 LEU A N 1
ATOM 1302 C CA . LEU A 1 181 ? -6.586 -4.346 -8.965 1.00 98.56 181 LEU A CA 1
ATOM 1303 C C . LEU A 1 181 ? -7.740 -3.403 -9.312 1.00 98.56 181 LEU A C 1
ATOM 1305 O O . LEU A 1 181 ? -8.691 -3.821 -9.977 1.00 98.56 181 LEU A O 1
ATOM 1309 N N . VAL A 1 182 ? -7.636 -2.146 -8.893 1.00 97.81 182 VAL A N 1
ATOM 1310 C CA . VAL A 1 182 ? -8.469 -1.033 -9.363 1.00 97.81 182 VAL A CA 1
ATOM 1311 C C . VAL A 1 182 ? -7.561 -0.091 -10.153 1.00 97.81 182 VAL A C 1
ATOM 1313 O O . VAL A 1 182 ? -6.609 0.431 -9.578 1.00 97.81 182 VAL A O 1
ATOM 1316 N N . THR A 1 183 ? -7.835 0.068 -11.451 1.00 92.38 183 THR A N 1
ATOM 1317 C CA . THR A 1 183 ? -7.051 0.859 -12.415 1.00 92.38 183 THR A CA 1
ATOM 1318 C C . THR A 1 183 ? -7.930 1.362 -13.554 1.00 92.38 183 THR A C 1
ATOM 1320 O O . THR A 1 183 ? -9.031 0.787 -13.747 1.00 92.38 183 THR A O 1
#

Radius of gyration: 16.39 Å; chains: 1; bounding box: 38×32×48 Å

Sequence (183 aa):
ENDGPSGAAAIARALVLARNATCVMLCEETLLPAIRNTCQAAGLFPVTLEQAAIARADKSLATIVMLPYATEDAAGQAQAMQMLDDLQPDLLFSTERVGRNEYGVYHSMKGIDYGMGRARVDFLFDEALARGIPVVAVGDGGNEIGMGKVADHVTAHVPYGDSCQCGCGGGIGAVTGCDVLVT

pLDDT: mean 96.8, std 3.33, range [65.69, 98.88]

Foldseek 3Di:
DPFFLLVVLLVLQCCCVVPVDAAEAEWAPVCVVVSQVSNVVSQEAEDDPVVSVVCSVVVPGRYYYYDYADLDDVRNLVVLVVCCVVVVDQEDEETAAFAADPLRFTADLQLAGDSVSTGNPLSNLQVCVVVVRAYEYEDDQQRHAASLQVLVCQLVPRVQSAHGDHPSRGGNHHNHHGPHYDD